Protein AF-A0A7S2AU61-F1 (afdb_monomer)

Mean predicted aligned error: 6.24 Å

InterPro domains:
  IPR010865 Protein of unknown function DUF1499 [PF07386] (3-115)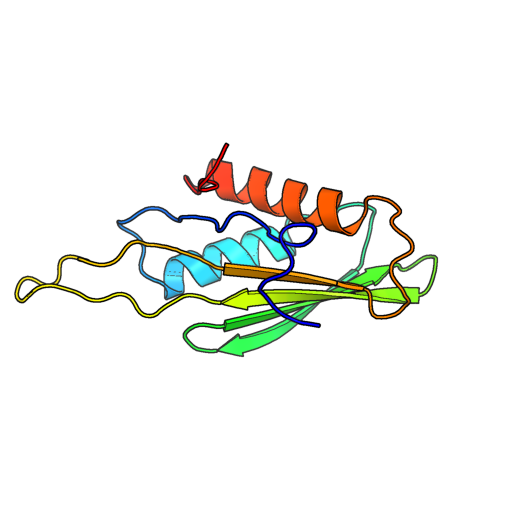
  IPR010865 Protein of unknown function DUF1499 [PIRSF026426] (4-121)

pLDDT: mean 84.87, std 15.21, range [34.25, 97.69]

Secondary structure (DSSP, 8-state):
--TT-TTT--PPEE--TTS-HHHHHHHHHHHHHH--GGG-EEEEEEEETTEEEEEEE-TTT--EEEEEEE-PPPPB-TTS-B-S--EEEEEEEESS-S---SHHHHHHHHHHHHHHHTT-EES--

Solvent-accessible surface area (backbone atoms only — not comparable to full-atom values): 7437 Å² total; per-residue (Å²): 135,72,96,74,46,78,91,73,62,65,67,36,37,32,49,48,79,91,52,54,70,63,57,51,49,51,53,51,52,50,28,59,75,71,54,60,64,94,66,38,48,74,44,79,78,43,78,58,93,44,38,39,33,32,41,37,34,34,81,89,76,69,49,47,31,45,36,38,37,38,40,69,87,71,44,56,52,98,88,65,50,72,73,47,75,50,46,35,42,66,49,76,47,61,76,76,61,91,77,80,78,55,55,69,59,50,42,57,49,49,42,47,58,54,38,38,78,71,58,31,45,71,55,80,132

Sequence (125 aa):
EEANDPKHYVPPWTFPKNLSTQEAMEQLKEAINTTNPDKFDHDIVTVNKNYLYAEYTSPTFGFVDDVEFFFPERTTDEEGNYTSPPVVEYRSASRVGDSDFDVNRKRIKALRLELQKKGWRSVGF

Structure (mmCIF, N/CA/C/O backbone):
data_AF-A0A7S2AU61-F1
#
_entry.id   AF-A0A7S2AU61-F1
#
loop_
_atom_site.group_PDB
_atom_site.id
_atom_site.type_symbol
_atom_site.label_atom_id
_atom_site.label_alt_id
_atom_site.label_comp_id
_atom_site.label_asym_id
_atom_site.label_entity_id
_atom_site.label_seq_id
_atom_site.pdbx_PDB_ins_code
_atom_site.Cartn_x
_atom_site.Cartn_y
_atom_site.Cartn_z
_atom_site.occupancy
_atom_site.B_iso_or_equiv
_atom_site.auth_seq_id
_atom_site.auth_comp_id
_atom_site.auth_asym_id
_atom_site.auth_atom_id
_atom_site.pdbx_PDB_model_num
ATOM 1 N N . GLU A 1 1 ? 3.957 18.902 -4.504 1.00 42.19 1 GLU A N 1
ATOM 2 C CA . GLU A 1 1 ? 2.647 18.792 -5.171 1.00 42.19 1 GLU A CA 1
ATOM 3 C C . GLU A 1 1 ? 1.595 18.551 -4.108 1.00 42.19 1 GLU A C 1
ATOM 5 O O . GLU A 1 1 ? 1.846 17.781 -3.186 1.00 42.19 1 GLU A O 1
ATOM 10 N N . GLU A 1 2 ? 0.512 19.323 -4.143 1.00 34.25 2 GLU A N 1
ATOM 11 C CA . GLU A 1 2 ? -0.492 19.367 -3.080 1.00 34.25 2 GLU A CA 1
ATOM 12 C C . GLU A 1 2 ? -1.401 18.134 -3.125 1.00 34.25 2 GLU A C 1
ATOM 14 O O . GLU A 1 2 ? -1.950 17.794 -4.169 1.00 34.25 2 GLU A O 1
ATOM 19 N N . ALA A 1 3 ? -1.619 17.505 -1.969 1.00 43.53 3 ALA A N 1
ATOM 20 C CA . ALA A 1 3 ? -2.468 16.322 -1.787 1.00 43.53 3 ALA A CA 1
ATOM 21 C C . ALA A 1 3 ? -3.977 16.556 -2.062 1.00 43.53 3 ALA A C 1
ATOM 23 O O . ALA A 1 3 ? -4.788 15.673 -1.801 1.00 43.53 3 ALA A O 1
ATOM 24 N N . ASN A 1 4 ? -4.356 17.734 -2.573 1.00 40.66 4 ASN A N 1
ATOM 25 C CA . ASN A 1 4 ? -5.739 18.183 -2.746 1.00 40.66 4 ASN A CA 1
ATOM 26 C C . ASN A 1 4 ? -6.118 18.521 -4.200 1.00 40.66 4 ASN A C 1
ATOM 28 O O . ASN A 1 4 ? -7.186 19.093 -4.412 1.00 40.66 4 ASN A O 1
ATOM 32 N N . ASP A 1 5 ? -5.302 18.185 -5.206 1.00 50.09 5 ASP A N 1
ATOM 33 C CA . ASP A 1 5 ? -5.740 18.301 -6.604 1.00 50.09 5 ASP A CA 1
ATOM 34 C C . ASP A 1 5 ? -6.766 17.192 -6.927 1.00 50.09 5 ASP A C 1
ATOM 36 O O . ASP A 1 5 ? -6.404 16.011 -6.925 1.00 50.09 5 ASP A O 1
ATOM 40 N N . PRO A 1 6 ? -8.034 17.523 -7.251 1.00 51.47 6 PRO A N 1
ATOM 41 C CA . PRO A 1 6 ? -9.052 16.535 -7.609 1.00 51.47 6 PRO A CA 1
ATOM 42 C C . PRO A 1 6 ? -8.666 15.664 -8.810 1.00 51.47 6 PRO A C 1
ATOM 44 O O . PRO A 1 6 ? -9.200 14.567 -8.955 1.00 51.47 6 PRO A O 1
ATOM 47 N N . LYS A 1 7 ? -7.749 16.128 -9.674 1.00 51.12 7 LYS A N 1
ATOM 48 C CA . LYS A 1 7 ? -7.226 15.341 -10.803 1.00 51.12 7 LYS A CA 1
ATOM 49 C C . LYS A 1 7 ? -6.263 14.236 -10.371 1.00 51.12 7 LYS A C 1
ATOM 51 O O . LYS A 1 7 ? -6.125 13.253 -11.092 1.00 51.12 7 LYS A O 1
ATOM 56 N N . HIS A 1 8 ? -5.639 14.389 -9.207 1.00 54.34 8 HIS A N 1
ATOM 57 C CA . HIS A 1 8 ? -4.662 13.456 -8.647 1.00 54.34 8 HIS A CA 1
ATOM 58 C C . HIS A 1 8 ? -5.193 12.716 -7.411 1.00 54.34 8 HIS A C 1
ATOM 60 O O . HIS A 1 8 ? -4.469 11.918 -6.817 1.00 54.34 8 HIS A O 1
ATOM 66 N N . TYR A 1 9 ? -6.455 12.948 -7.024 1.00 62.00 9 TYR A N 1
ATOM 67 C CA . TYR A 1 9 ? -7.092 12.216 -5.934 1.00 62.00 9 TYR A CA 1
ATOM 68 C C . TYR A 1 9 ? -7.193 10.734 -6.286 1.00 62.00 9 TYR A C 1
ATOM 70 O O . TYR A 1 9 ? -7.818 10.355 -7.281 1.00 62.00 9 TYR A O 1
ATOM 78 N N . VAL A 1 10 ? -6.609 9.890 -5.439 1.00 67.88 10 VAL A N 1
ATOM 79 C CA . VAL A 1 10 ? -6.715 8.442 -5.571 1.00 67.88 10 VAL A CA 1
ATOM 80 C C . VAL A 1 10 ? -7.530 7.901 -4.397 1.00 67.88 10 VAL A C 1
ATOM 82 O O . VAL A 1 10 ? -7.167 8.164 -3.249 1.00 67.88 10 VAL A O 1
ATOM 85 N N . PRO A 1 11 ? -8.642 7.180 -4.648 1.00 80.75 11 PRO A N 1
ATOM 86 C CA . PRO A 1 11 ? -9.487 6.678 -3.576 1.00 80.75 11 PRO A CA 1
ATOM 87 C C . PRO A 1 11 ? -8.678 5.774 -2.639 1.00 80.75 11 PRO A C 1
ATOM 89 O O . PRO A 1 11 ? -8.013 4.853 -3.131 1.00 80.75 11 PRO A O 1
ATOM 92 N N . PRO A 1 12 ? -8.758 5.978 -1.310 1.00 88.69 12 PRO A N 1
ATOM 93 C CA . PRO A 1 12 ? -8.045 5.135 -0.369 1.00 88.69 12 PRO A CA 1
ATOM 94 C C . PRO A 1 12 ? -8.459 3.667 -0.509 1.00 88.69 12 PRO A C 1
ATOM 96 O O . PRO A 1 12 ? -9.494 3.315 -1.097 1.00 88.69 12 PRO A O 1
ATOM 99 N N . TRP A 1 13 ? -7.660 2.779 0.069 1.00 94.06 13 TRP A N 1
ATOM 100 C CA . TRP A 1 13 ? -8.075 1.394 0.249 1.00 94.06 13 TRP A CA 1
ATOM 101 C C . TRP A 1 13 ? -8.493 1.154 1.690 1.00 94.06 13 TRP A C 1
ATOM 103 O O . TRP A 1 13 ? -8.052 1.822 2.618 1.00 94.06 13 TRP A O 1
ATOM 113 N N . THR A 1 14 ? -9.364 0.175 1.878 1.00 95.38 14 THR A N 1
ATOM 114 C CA . THR A 1 14 ? -9.700 -0.371 3.185 1.00 95.38 14 THR A CA 1
ATOM 115 C C . THR A 1 14 ? -9.254 -1.815 3.257 1.00 95.38 14 THR A C 1
ATOM 117 O O . THR A 1 14 ? -9.475 -2.569 2.306 1.00 95.38 14 THR A O 1
ATOM 120 N N . PHE A 1 15 ? -8.708 -2.216 4.395 1.00 95.62 15 PHE A N 1
ATOM 121 C CA . PHE A 1 15 ? -8.361 -3.603 4.686 1.00 95.62 15 PHE A CA 1
ATOM 122 C C . PHE A 1 15 ? -9.392 -4.238 5.640 1.00 95.62 15 PHE A C 1
ATOM 124 O O . PHE A 1 15 ? -10.205 -3.528 6.240 1.00 95.62 15 PHE A O 1
ATOM 131 N N . PRO A 1 16 ? -9.440 -5.577 5.762 1.00 94.69 16 PRO A N 1
ATOM 132 C CA . PRO A 1 16 ? -10.384 -6.240 6.659 1.00 94.69 16 PRO A CA 1
ATOM 133 C C . PRO A 1 16 ? -10.297 -5.729 8.107 1.00 94.69 16 PRO A C 1
ATOM 135 O O . PRO A 1 16 ? -9.218 -5.630 8.684 1.00 94.69 16 PRO A O 1
ATOM 138 N N . LYS A 1 17 ? -11.452 -5.420 8.718 1.00 91.31 17 LYS A N 1
ATOM 139 C CA . LYS A 1 17 ? -11.534 -4.800 10.059 1.00 91.31 17 LYS A CA 1
ATOM 140 C C . LYS A 1 17 ? -10.879 -5.624 11.169 1.00 91.31 17 LYS A C 1
ATOM 142 O O . LYS A 1 17 ? -10.440 -5.032 12.152 1.00 91.31 17 LYS A O 1
ATOM 147 N N . ASN A 1 18 ? -10.868 -6.946 11.007 1.00 90.19 18 ASN A N 1
ATOM 148 C CA . ASN A 1 18 ? -10.294 -7.916 11.935 1.00 90.19 18 ASN A CA 1
ATOM 149 C C . ASN A 1 18 ? -8.762 -7.977 11.885 1.00 90.19 18 ASN A C 1
ATOM 151 O O . ASN A 1 18 ? -8.184 -8.646 12.729 1.00 90.19 18 ASN A O 1
ATOM 155 N N . LEU A 1 19 ? -8.121 -7.318 10.914 1.00 92.19 19 LEU A N 1
ATOM 156 C CA . LEU A 1 19 ? -6.669 -7.204 10.864 1.00 92.19 19 LEU A CA 1
ATOM 157 C C . LEU A 1 19 ? -6.200 -5.976 11.641 1.00 92.19 19 LEU A C 1
ATOM 159 O O . LEU A 1 19 ? -6.801 -4.897 11.581 1.00 92.19 19 LEU A O 1
ATOM 163 N N . SER A 1 20 ? -5.074 -6.136 12.318 1.00 92.44 20 SER A N 1
ATOM 164 C CA . SER A 1 20 ? -4.253 -5.038 12.806 1.00 92.44 20 SER A CA 1
ATOM 165 C C . SER A 1 20 ? -3.559 -4.312 11.648 1.00 92.44 20 SER A C 1
ATOM 167 O O . SER A 1 20 ? -3.403 -4.838 10.542 1.00 92.44 20 SER A O 1
ATOM 169 N N . THR A 1 21 ? -3.086 -3.092 11.907 1.00 93.56 21 THR A N 1
ATOM 170 C CA . THR A 1 21 ? -2.279 -2.335 10.937 1.00 93.56 21 THR A CA 1
ATOM 171 C C . THR A 1 21 ? -1.015 -3.094 10.527 1.00 93.56 21 THR A C 1
ATOM 173 O O . THR A 1 21 ? -0.614 -3.030 9.369 1.00 93.56 21 THR A O 1
ATOM 176 N N . GLN A 1 22 ? -0.404 -3.847 11.446 1.00 94.06 22 GLN A N 1
ATOM 177 C CA . GLN A 1 22 ? 0.796 -4.627 11.154 1.00 94.06 22 GLN A CA 1
ATOM 178 C C . GLN A 1 22 ? 0.504 -5.799 10.209 1.00 94.06 22 GLN A C 1
ATOM 180 O O . GLN A 1 22 ? 1.228 -5.988 9.237 1.00 94.06 22 GLN A O 1
ATOM 185 N N . GLU A 1 23 ? -0.581 -6.542 10.430 1.00 95.69 23 GLU A N 1
ATOM 186 C CA . GLU A 1 23 ? -0.979 -7.630 9.525 1.00 95.69 23 GLU A CA 1
ATOM 187 C C . GLU A 1 23 ? -1.352 -7.091 8.137 1.00 95.69 23 GLU A C 1
ATOM 189 O O . GLU A 1 23 ? -0.986 -7.673 7.117 1.00 95.69 23 GLU A O 1
ATOM 194 N N . ALA A 1 24 ? -2.035 -5.944 8.075 1.00 96.31 24 ALA A N 1
ATOM 195 C CA . ALA A 1 24 ? -2.317 -5.277 6.807 1.00 96.31 24 ALA A CA 1
ATOM 196 C C . ALA A 1 24 ? -1.022 -4.837 6.092 1.00 96.31 24 ALA A C 1
ATOM 198 O O . ALA A 1 24 ? -0.882 -5.025 4.883 1.00 96.31 24 ALA A O 1
ATOM 199 N N . MET A 1 25 ? -0.043 -4.316 6.835 1.00 96.75 25 MET A N 1
ATOM 200 C CA . MET A 1 25 ? 1.279 -3.967 6.310 1.00 96.75 25 MET A CA 1
ATOM 201 C C . MET A 1 25 ? 1.997 -5.187 5.719 1.00 96.75 25 MET A C 1
ATOM 203 O O . MET A 1 25 ? 2.594 -5.100 4.648 1.00 96.75 25 MET A O 1
ATOM 207 N N . GLU A 1 26 ? 1.938 -6.337 6.388 1.00 97.25 26 GLU A N 1
ATOM 208 C CA . GLU A 1 26 ? 2.537 -7.581 5.897 1.00 97.25 26 GLU A CA 1
ATOM 209 C C . GLU A 1 26 ? 1.874 -8.064 4.604 1.00 97.25 26 GLU A C 1
ATOM 211 O O . GLU A 1 26 ? 2.575 -8.393 3.647 1.00 97.25 26 GLU A O 1
ATOM 216 N N . GLN A 1 27 ? 0.542 -8.010 4.522 1.00 97.56 27 GLN A N 1
ATOM 217 C CA . GLN A 1 27 ? -0.181 -8.333 3.288 1.00 97.56 27 GLN A CA 1
ATOM 218 C C . GLN A 1 27 ? 0.182 -7.395 2.132 1.00 97.56 27 GLN A C 1
ATOM 220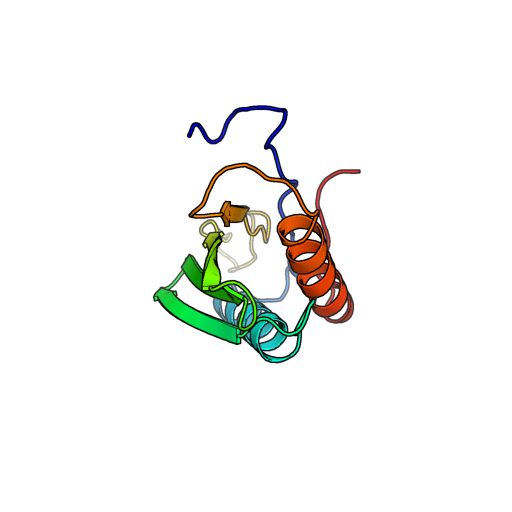 O O . GLN A 1 27 ? 0.295 -7.844 0.992 1.00 97.56 27 GLN A O 1
ATOM 225 N N . LEU A 1 28 ? 0.393 -6.105 2.414 1.00 97.12 28 LEU A N 1
ATOM 226 C CA . LEU A 1 28 ? 0.847 -5.136 1.418 1.00 97.12 28 LEU A CA 1
ATOM 227 C C . LEU A 1 28 ? 2.265 -5.449 0.923 1.00 97.12 28 LEU A C 1
ATOM 229 O O . LEU A 1 28 ? 2.493 -5.451 -0.284 1.00 97.12 28 LEU A O 1
ATOM 233 N N . LYS A 1 29 ? 3.204 -5.767 1.823 1.00 97.12 29 LYS A N 1
ATOM 234 C CA . LYS A 1 29 ? 4.560 -6.198 1.438 1.00 97.12 29 LYS A CA 1
ATOM 235 C C . LYS A 1 29 ? 4.531 -7.456 0.578 1.00 97.12 29 LYS A C 1
ATOM 237 O O . LYS A 1 29 ? 5.266 -7.553 -0.398 1.00 97.12 29 LYS A O 1
ATOM 242 N N . GLU A 1 30 ? 3.695 -8.424 0.939 1.00 96.62 30 GLU A N 1
ATOM 243 C CA . GLU A 1 30 ? 3.517 -9.648 0.161 1.00 96.62 30 GLU A CA 1
ATOM 244 C C . GLU A 1 30 ? 2.970 -9.337 -1.237 1.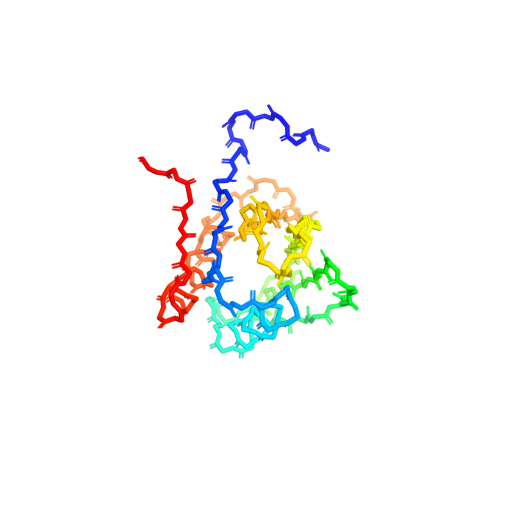00 96.62 30 GLU A C 1
ATOM 246 O O . GLU A 1 30 ? 3.493 -9.853 -2.223 1.00 96.62 30 GLU A O 1
ATOM 251 N N . ALA A 1 31 ? 1.977 -8.448 -1.346 1.00 96.12 31 ALA A N 1
ATOM 252 C CA . ALA A 1 31 ? 1.460 -8.003 -2.637 1.00 96.12 31 ALA A CA 1
ATOM 253 C C . ALA A 1 31 ? 2.560 -7.342 -3.483 1.00 96.12 31 ALA A C 1
ATOM 255 O O . ALA A 1 31 ? 2.747 -7.734 -4.629 1.00 96.12 31 ALA A O 1
ATOM 256 N N . ILE A 1 32 ? 3.348 -6.426 -2.908 1.00 95.19 32 ILE A N 1
ATOM 257 C CA . ILE A 1 32 ? 4.494 -5.798 -3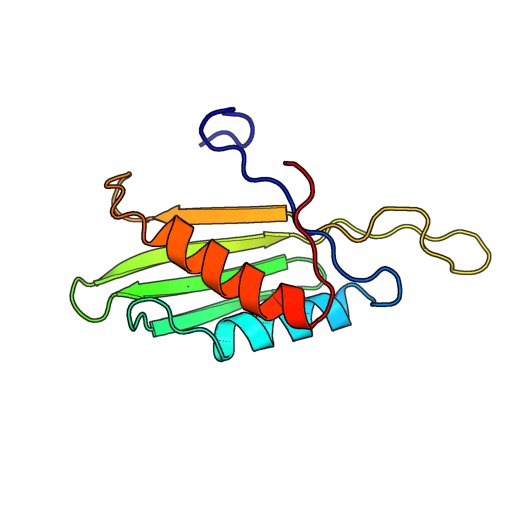.591 1.00 95.19 32 ILE A CA 1
ATOM 258 C C . ILE A 1 32 ? 5.476 -6.860 -4.102 1.00 95.19 32 ILE A C 1
ATOM 260 O O . ILE A 1 32 ? 5.865 -6.823 -5.262 1.00 95.19 32 ILE A O 1
ATOM 264 N N . ASN A 1 33 ? 5.811 -7.854 -3.276 1.00 93.81 33 ASN A N 1
ATOM 265 C CA . ASN A 1 33 ? 6.766 -8.902 -3.640 1.00 93.81 33 ASN A CA 1
ATOM 266 C C . ASN A 1 33 ? 6.250 -9.921 -4.663 1.00 93.81 33 ASN A C 1
ATOM 268 O O . ASN A 1 33 ? 7.049 -10.599 -5.308 1.00 93.81 33 ASN A O 1
ATOM 272 N N . THR A 1 34 ? 4.934 -10.070 -4.795 1.00 92.00 34 THR A N 1
ATOM 273 C CA . THR A 1 34 ? 4.312 -11.057 -5.691 1.00 92.00 34 THR A CA 1
ATOM 274 C C . THR A 1 34 ? 3.847 -10.445 -7.004 1.00 92.00 34 THR A C 1
ATOM 276 O O . THR A 1 34 ? 3.789 -11.138 -8.023 1.00 92.00 34 THR A O 1
ATOM 279 N N . THR A 1 35 ? 3.531 -9.150 -7.017 1.00 90.38 35 THR A N 1
ATOM 280 C CA . THR A 1 35 ? 3.152 -8.444 -8.237 1.00 90.38 35 THR A CA 1
ATOM 281 C C . THR A 1 35 ? 4.382 -7.900 -8.943 1.00 90.38 35 THR A C 1
ATOM 283 O O . THR A 1 35 ? 5.140 -7.134 -8.366 1.00 90.38 35 THR A O 1
ATOM 286 N N . ASN A 1 36 ? 4.533 -8.221 -10.225 1.00 86.19 36 ASN A N 1
ATOM 287 C CA . ASN A 1 36 ? 5.533 -7.587 -11.076 1.00 86.19 36 ASN A CA 1
ATOM 288 C C . ASN A 1 36 ? 4.881 -7.055 -12.369 1.00 86.19 36 ASN A C 1
ATOM 290 O O . ASN A 1 36 ? 4.960 -7.694 -13.425 1.00 86.19 36 ASN A O 1
ATOM 294 N N . PRO A 1 37 ? 4.151 -5.927 -12.288 1.00 79.75 37 PRO A N 1
ATOM 295 C CA . PRO A 1 37 ? 3.598 -5.279 -13.468 1.00 79.75 37 PRO A CA 1
ATOM 296 C C . PRO A 1 37 ? 4.738 -4.743 -14.346 1.00 79.75 37 PRO A C 1
ATOM 298 O O . PRO A 1 37 ? 5.663 -4.100 -13.859 1.00 79.75 37 PRO A O 1
ATOM 301 N N . ASP A 1 38 ? 4.667 -5.019 -15.649 1.00 78.31 38 ASP A N 1
ATOM 302 C CA . ASP A 1 38 ? 5.603 -4.514 -16.665 1.00 78.31 38 ASP A CA 1
ATOM 303 C C . ASP A 1 38 ? 7.091 -4.896 -16.456 1.00 78.31 38 ASP A C 1
ATOM 305 O O . ASP A 1 38 ? 7.968 -4.316 -17.095 1.00 78.31 38 ASP A O 1
ATOM 309 N N . LYS A 1 39 ? 7.379 -5.925 -15.638 1.00 84.06 39 LYS A N 1
ATOM 310 C CA . LYS A 1 39 ? 8.739 -6.414 -15.320 1.00 84.06 39 LYS A CA 1
ATOM 311 C C . LYS A 1 39 ? 9.620 -5.369 -14.625 1.00 84.06 39 LYS A C 1
ATOM 313 O O . LYS A 1 39 ? 10.825 -5.353 -14.849 1.00 84.06 39 LYS A O 1
ATOM 318 N N . PHE A 1 40 ? 9.026 -4.486 -13.830 1.00 87.62 40 PHE A N 1
ATOM 319 C CA . PHE A 1 40 ? 9.780 -3.538 -13.020 1.00 87.62 40 PHE A CA 1
ATOM 320 C C . PHE A 1 40 ? 10.463 -4.274 -11.867 1.00 87.62 40 PHE A C 1
ATOM 322 O O . PHE A 1 40 ? 9.897 -5.199 -11.282 1.00 87.62 40 PHE A O 1
ATOM 329 N N . ASP A 1 41 ? 11.671 -3.842 -11.533 1.00 90.06 41 ASP A N 1
ATOM 330 C CA . ASP A 1 41 ? 12.290 -4.218 -10.270 1.00 90.06 41 ASP A CA 1
ATOM 331 C C . ASP A 1 41 ? 11.646 -3.383 -9.162 1.00 90.06 41 ASP A C 1
ATOM 333 O O . ASP A 1 41 ? 11.346 -2.204 -9.364 1.00 90.06 41 ASP A O 1
ATOM 337 N N . HIS A 1 42 ? 11.407 -3.980 -7.999 1.00 92.75 42 HIS A N 1
ATOM 338 C CA . HIS A 1 42 ? 10.829 -3.295 -6.847 1.00 92.75 42 HIS A CA 1
ATOM 339 C C . HIS A 1 42 ? 11.754 -3.410 -5.640 1.00 92.75 42 HIS A C 1
ATOM 341 O O . HIS A 1 42 ? 12.367 -4.453 -5.415 1.00 92.75 42 HIS A O 1
ATOM 347 N N . ASP A 1 43 ? 11.818 -2.349 -4.842 1.00 94.12 43 ASP A N 1
ATOM 348 C CA . ASP A 1 43 ? 12.541 -2.338 -3.574 1.00 94.12 43 ASP A CA 1
ATOM 349 C C . ASP A 1 43 ? 11.697 -1.681 -2.483 1.00 94.12 43 ASP A C 1
ATOM 351 O O . ASP A 1 43 ? 11.086 -0.635 -2.697 1.00 94.12 43 ASP A O 1
ATOM 355 N N . ILE A 1 44 ? 11.645 -2.299 -1.304 1.00 95.94 44 ILE A N 1
ATOM 356 C CA . ILE A 1 44 ? 10.947 -1.738 -0.145 1.00 95.94 44 ILE A CA 1
ATOM 357 C C . ILE A 1 44 ? 11.979 -0.971 0.673 1.00 95.94 44 ILE A C 1
ATOM 359 O O . ILE A 1 44 ? 12.670 -1.531 1.523 1.00 95.94 44 ILE A O 1
ATOM 363 N N . VAL A 1 45 ? 12.055 0.329 0.416 1.00 96.81 45 VAL A N 1
ATOM 364 C CA . VAL A 1 45 ? 13.109 1.203 0.935 1.00 96.81 45 VAL A CA 1
ATOM 365 C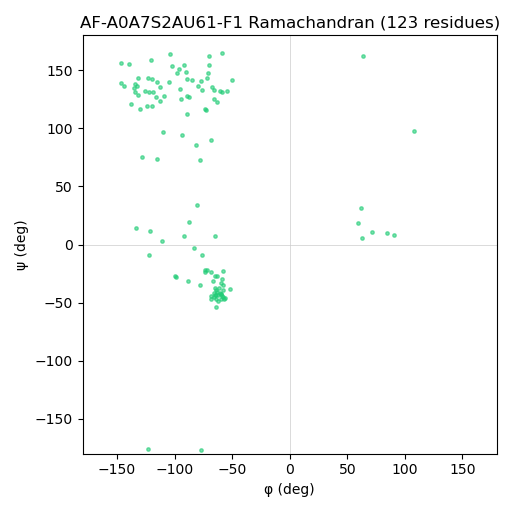 C . VAL A 1 45 ? 12.880 1.582 2.397 1.00 96.81 45 VAL A C 1
ATOM 367 O O . VAL A 1 45 ? 13.828 1.750 3.163 1.00 96.81 45 VAL A O 1
ATOM 370 N N . THR A 1 46 ? 11.628 1.751 2.832 1.00 97.06 46 THR A N 1
ATOM 371 C CA . THR A 1 46 ? 11.326 2.119 4.225 1.00 97.06 46 THR A CA 1
ATOM 372 C C . THR A 1 46 ? 10.063 1.441 4.720 1.00 97.06 46 THR A C 1
ATOM 374 O O . THR A 1 46 ? 9.043 1.415 4.033 1.00 97.06 46 THR A O 1
ATOM 377 N N . VAL A 1 47 ? 10.117 0.928 5.951 1.00 96.44 47 VAL A N 1
ATOM 378 C CA . VAL A 1 47 ? 8.949 0.413 6.667 1.00 96.44 47 VAL A CA 1
ATOM 379 C C . VAL A 1 47 ? 8.997 0.862 8.117 1.00 96.44 47 VAL A C 1
ATOM 381 O O . VAL A 1 47 ? 9.896 0.478 8.863 1.00 96.44 47 VAL A O 1
ATOM 384 N N . ASN A 1 48 ? 7.962 1.587 8.529 1.00 95.06 48 ASN A N 1
ATOM 385 C CA . ASN A 1 48 ? 7.748 2.020 9.905 1.00 95.06 48 ASN A CA 1
ATOM 386 C C . ASN A 1 48 ? 6.378 1.511 10.404 1.00 95.06 48 ASN A C 1
ATOM 388 O O . ASN A 1 48 ? 5.668 0.803 9.691 1.00 95.06 48 ASN A O 1
ATOM 392 N N . LYS A 1 49 ? 5.975 1.882 11.632 1.00 93.75 49 LYS A N 1
ATOM 393 C CA . LYS A 1 49 ? 4.711 1.432 12.264 1.00 93.75 49 LYS A CA 1
ATOM 394 C C . LYS A 1 49 ? 3.473 1.660 11.380 1.00 93.75 49 LYS A C 1
ATOM 396 O O . LYS A 1 49 ? 2.559 0.844 11.384 1.00 93.75 49 LYS A O 1
ATOM 401 N N . ASN A 1 50 ? 3.429 2.779 10.667 1.00 95.38 50 ASN A N 1
ATOM 402 C CA . ASN A 1 50 ? 2.261 3.255 9.929 1.00 95.38 50 ASN A CA 1
ATOM 403 C C . ASN A 1 50 ? 2.592 3.718 8.504 1.00 95.38 50 ASN A C 1
ATOM 405 O O . ASN A 1 50 ? 1.787 4.407 7.884 1.00 95.38 50 ASN A O 1
ATOM 409 N N . TYR A 1 51 ? 3.776 3.386 7.995 1.00 96.56 51 TYR A N 1
ATOM 410 C CA . TYR A 1 51 ? 4.234 3.881 6.704 1.00 96.56 51 TYR A CA 1
ATOM 411 C C . TYR A 1 51 ? 5.093 2.846 5.987 1.00 96.56 51 TYR A C 1
ATOM 413 O O . TYR A 1 51 ? 5.933 2.197 6.615 1.00 96.56 51 TYR A O 1
ATOM 421 N N . LEU A 1 52 ? 4.889 2.717 4.680 1.00 97.69 52 LEU A N 1
ATOM 422 C CA . LEU A 1 52 ? 5.717 1.915 3.788 1.00 97.69 52 LEU A CA 1
ATOM 423 C C . LEU A 1 52 ? 6.011 2.717 2.534 1.00 97.69 52 LEU A C 1
ATOM 425 O O . LEU A 1 52 ? 5.102 3.248 1.904 1.00 97.69 52 LEU A O 1
ATOM 429 N N . TYR A 1 53 ? 7.281 2.756 2.167 1.00 96.50 53 TYR A N 1
ATOM 430 C CA . TYR A 1 53 ? 7.748 3.351 0.930 1.00 96.50 53 TYR A CA 1
ATOM 431 C C . TYR A 1 53 ? 8.509 2.317 0.108 1.00 96.50 53 TYR A C 1
ATOM 433 O O . TYR A 1 53 ? 9.366 1.598 0.632 1.00 96.50 53 TYR A O 1
ATOM 441 N N . ALA A 1 54 ? 8.148 2.235 -1.168 1.00 95.31 54 ALA A N 1
ATOM 442 C CA . ALA A 1 54 ? 8.741 1.349 -2.145 1.00 95.31 54 ALA A CA 1
ATOM 443 C C . ALA A 1 54 ? 9.093 2.106 -3.429 1.00 95.31 54 ALA A C 1
ATOM 445 O O . ALA A 1 54 ? 8.345 2.974 -3.879 1.00 95.31 54 ALA A O 1
ATOM 446 N N . GLU A 1 55 ? 10.208 1.721 -4.036 1.00 93.25 55 GLU A N 1
ATOM 447 C CA . GLU A 1 55 ? 10.656 2.206 -5.337 1.00 93.25 55 GLU A CA 1
ATOM 448 C C . GLU A 1 55 ? 10.409 1.134 -6.394 1.00 93.25 55 GLU A C 1
ATOM 450 O O . GLU A 1 55 ? 10.634 -0.053 -6.156 1.00 93.25 55 GLU A O 1
ATOM 455 N N . TYR A 1 56 ? 9.961 1.552 -7.574 1.00 90.81 56 TYR A N 1
ATOM 456 C CA . TYR A 1 56 ? 9.819 0.686 -8.738 1.00 90.81 56 TYR A CA 1
ATOM 457 C C . TYR A 1 56 ? 10.689 1.212 -9.867 1.00 90.81 56 TYR A C 1
ATOM 459 O O . TYR A 1 56 ? 10.474 2.320 -10.352 1.00 90.81 56 TYR A O 1
ATOM 467 N N . THR A 1 57 ? 11.638 0.398 -10.312 1.00 89.56 57 THR A N 1
ATOM 468 C CA . THR A 1 57 ? 12.602 0.762 -11.347 1.00 89.56 57 THR A CA 1
ATOM 469 C C . THR A 1 57 ? 12.316 0.008 -12.637 1.00 89.56 57 THR A C 1
ATOM 471 O O . THR A 1 57 ? 12.214 -1.217 -12.656 1.00 89.56 57 THR A O 1
ATOM 474 N N . SER A 1 58 ? 12.205 0.737 -13.746 1.00 85.31 58 SER A N 1
ATOM 475 C CA . SER A 1 58 ? 12.126 0.147 -15.079 1.00 85.31 58 SER A CA 1
ATOM 476 C C . SER A 1 58 ? 13.506 -0.378 -15.487 1.00 85.31 58 SER A C 1
ATOM 478 O O . SER A 1 58 ? 14.408 0.439 -15.700 1.00 85.31 58 SER A O 1
ATOM 480 N N . PRO A 1 59 ? 13.697 -1.692 -15.699 1.00 81.62 59 PRO A N 1
ATOM 481 C CA . PRO A 1 59 ? 15.000 -2.218 -16.106 1.00 81.62 59 PRO A CA 1
ATOM 482 C C . PRO A 1 59 ? 15.389 -1.790 -17.528 1.00 81.62 59 PRO A C 1
ATOM 484 O O . PRO A 1 59 ? 16.567 -1.772 -17.873 1.00 81.62 59 PRO A O 1
ATOM 487 N N . THR A 1 60 ? 14.412 -1.447 -18.376 1.00 78.38 60 THR A N 1
ATOM 488 C CA . THR A 1 60 ? 14.652 -1.090 -19.781 1.00 78.38 60 THR A CA 1
ATOM 489 C C . THR A 1 60 ? 14.944 0.390 -19.993 1.00 78.38 60 THR A C 1
ATOM 491 O O . THR A 1 60 ? 15.675 0.726 -20.920 1.00 78.38 60 THR A O 1
ATOM 494 N N . PHE A 1 61 ? 14.372 1.274 -19.170 1.00 77.50 61 PHE A N 1
ATOM 495 C CA . PHE A 1 61 ? 14.477 2.727 -19.357 1.00 77.50 61 PHE A CA 1
ATOM 496 C C . PHE A 1 61 ? 15.090 3.473 -18.164 1.00 77.50 61 PHE A C 1
ATOM 498 O O . PHE A 1 61 ? 15.374 4.660 -18.282 1.00 77.50 61 PHE A O 1
ATOM 505 N N . GLY A 1 62 ? 15.303 2.804 -17.025 1.00 77.19 62 GLY A N 1
ATOM 506 C CA . GLY A 1 62 ? 15.883 3.410 -15.822 1.00 77.19 62 GLY A CA 1
ATOM 507 C C . GLY A 1 62 ? 14.960 4.391 -15.093 1.00 77.19 62 GLY A C 1
ATOM 508 O O . GLY A 1 62 ? 15.418 5.112 -14.212 1.00 77.19 62 GLY A O 1
ATOM 509 N N . PHE A 1 63 ? 13.674 4.449 -15.453 1.00 80.81 63 PHE A N 1
ATOM 510 C CA . PHE A 1 63 ? 12.690 5.258 -14.736 1.00 80.81 63 PHE A CA 1
ATOM 511 C C . PHE A 1 63 ? 12.461 4.696 -13.340 1.00 80.81 63 PHE A C 1
ATOM 513 O O . PHE A 1 63 ? 12.295 3.487 -13.197 1.00 80.81 63 PHE A O 1
ATOM 520 N N . VAL A 1 64 ? 12.424 5.579 -12.346 1.00 85.25 64 VAL A N 1
ATOM 521 C CA . VAL A 1 64 ? 12.131 5.227 -10.958 1.00 85.25 64 VAL A CA 1
ATOM 522 C C . VAL A 1 64 ? 10.839 5.911 -10.549 1.00 85.25 64 VAL A C 1
ATOM 524 O O . VAL A 1 64 ? 10.702 7.131 -10.687 1.00 85.25 64 VAL A O 1
ATOM 527 N N . ASP A 1 65 ? 9.914 5.111 -10.041 1.00 85.62 65 ASP A N 1
ATOM 528 C CA . ASP A 1 65 ? 8.655 5.573 -9.483 1.00 85.62 65 ASP A CA 1
ATOM 529 C C . ASP A 1 65 ? 8.619 5.314 -7.978 1.00 85.62 65 ASP A C 1
ATOM 531 O O . ASP A 1 65 ? 8.938 4.219 -7.511 1.00 85.62 65 ASP A O 1
ATOM 535 N N . ASP A 1 66 ? 8.159 6.316 -7.244 1.00 89.00 66 ASP A N 1
ATOM 536 C CA . ASP A 1 66 ? 7.994 6.300 -5.801 1.00 89.00 66 ASP A CA 1
ATOM 537 C C . ASP A 1 66 ? 6.552 5.904 -5.462 1.00 89.00 66 ASP A C 1
ATOM 539 O O . ASP A 1 66 ? 5.595 6.531 -5.932 1.00 89.00 66 ASP A O 1
ATOM 543 N N . VAL A 1 67 ? 6.376 4.864 -4.645 1.00 91.19 67 VAL A N 1
ATOM 544 C CA . VAL A 1 67 ? 5.065 4.421 -4.157 1.00 91.19 67 VAL A CA 1
ATOM 545 C C . VAL A 1 67 ? 5.064 4.390 -2.637 1.00 91.19 67 VAL A C 1
ATOM 547 O O . VAL A 1 67 ? 5.819 3.657 -2.002 1.00 91.19 67 VAL A O 1
ATOM 550 N N . GLU A 1 68 ? 4.180 5.181 -2.049 1.00 94.25 68 GLU A N 1
ATOM 551 C CA . GLU A 1 68 ? 4.088 5.394 -0.610 1.00 94.25 68 GLU A CA 1
ATOM 552 C C . GLU A 1 68 ? 2.717 4.964 -0.104 1.00 94.25 68 GLU A C 1
ATOM 554 O O . GLU A 1 68 ? 1.700 5.207 -0.755 1.00 94.25 68 GLU A O 1
ATOM 559 N N . PHE A 1 69 ? 2.690 4.368 1.083 1.00 95.50 69 PHE A N 1
ATOM 560 C CA . PHE A 1 69 ? 1.484 3.916 1.762 1.00 95.50 69 PHE A CA 1
ATOM 561 C C . PHE A 1 69 ? 1.494 4.395 3.205 1.00 95.50 69 PHE A C 1
ATOM 563 O O . PHE A 1 69 ? 2.451 4.152 3.941 1.00 95.50 69 PHE A O 1
ATOM 570 N N . PHE A 1 70 ? 0.407 5.033 3.620 1.00 95.88 70 PHE A N 1
ATOM 571 C CA . PHE A 1 70 ? 0.212 5.534 4.971 1.00 95.88 70 PHE A CA 1
ATOM 572 C C . PHE A 1 70 ? -1.000 4.864 5.614 1.00 95.88 70 PHE A C 1
ATOM 574 O O . PHE A 1 70 ? -2.079 4.806 5.029 1.00 95.88 70 PHE A O 1
ATOM 581 N N . PHE A 1 71 ? -0.822 4.363 6.831 1.00 95.88 71 PHE A N 1
ATOM 582 C CA . PHE A 1 71 ? -1.854 3.698 7.616 1.00 95.88 71 PHE A CA 1
ATOM 583 C C . PHE A 1 71 ? -2.243 4.602 8.792 1.00 95.88 71 PHE A C 1
ATOM 585 O O . PHE A 1 71 ? -1.553 4.583 9.815 1.00 95.88 71 PHE A O 1
ATOM 592 N N . PRO A 1 72 ? -3.328 5.392 8.686 1.00 93.62 72 PRO A N 1
ATOM 593 C CA . PRO A 1 72 ? -3.812 6.200 9.796 1.00 93.62 72 PRO A CA 1
ATOM 594 C C . PRO A 1 72 ? -3.963 5.376 11.079 1.00 93.62 72 PRO A C 1
ATOM 596 O O . PRO A 1 72 ? -4.363 4.207 11.049 1.00 93.62 72 PRO A O 1
ATOM 599 N N . GLU A 1 73 ? -3.623 5.981 12.219 1.00 92.44 73 GLU A N 1
ATOM 600 C CA . GLU A 1 73 ? -3.720 5.292 13.503 1.00 92.44 73 GLU A CA 1
ATOM 601 C C . GLU A 1 73 ? -5.168 4.880 13.781 1.00 92.44 73 GLU A C 1
ATOM 603 O O . GLU A 1 73 ? -6.110 5.665 13.628 1.00 92.44 73 GLU A O 1
ATOM 608 N N . ARG A 1 74 ? -5.344 3.613 14.173 1.00 91.19 74 ARG A N 1
ATOM 609 C CA . ARG A 1 74 ? -6.663 3.082 14.488 1.00 91.19 74 ARG A CA 1
ATOM 610 C C . ARG A 1 74 ? -6.987 3.292 15.958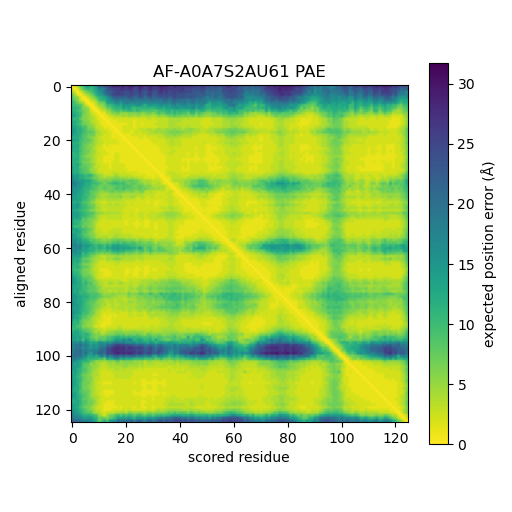 1.00 91.19 74 ARG A C 1
ATOM 612 O O . ARG A 1 74 ? -6.208 2.894 16.818 1.00 91.19 74 ARG A O 1
ATOM 619 N N . THR A 1 75 ? -8.143 3.883 16.233 1.00 91.12 75 THR A N 1
ATOM 620 C CA . THR A 1 75 ? -8.656 4.076 17.591 1.00 91.12 75 THR A CA 1
ATOM 621 C C . THR A 1 75 ? -9.506 2.883 17.997 1.00 91.12 75 THR A C 1
ATOM 623 O O . THR A 1 75 ? -10.162 2.273 17.146 1.00 91.12 75 THR A O 1
ATOM 626 N N . THR A 1 76 ? -9.511 2.561 19.287 1.00 91.06 76 THR A N 1
ATOM 627 C CA . THR A 1 76 ? -10.353 1.514 19.876 1.00 91.06 76 THR A CA 1
ATOM 628 C C . THR A 1 76 ? -11.275 2.086 20.948 1.00 91.06 76 THR A C 1
ATOM 630 O O . THR A 1 76 ? -11.007 3.167 21.473 1.00 91.06 76 THR A O 1
ATOM 633 N N . ASP A 1 77 ? -12.367 1.388 21.248 1.00 92.56 77 ASP A N 1
ATOM 634 C CA . ASP A 1 77 ? -13.151 1.602 22.470 1.00 92.56 77 ASP A CA 1
ATOM 635 C C . ASP A 1 77 ? -12.459 0.968 23.698 1.00 92.56 77 ASP A C 1
ATOM 637 O O . ASP A 1 77 ? -11.332 0.464 23.601 1.00 92.56 77 ASP A O 1
ATOM 641 N N . GLU A 1 78 ? -13.109 1.041 24.865 1.00 93.19 78 GLU A N 1
ATOM 642 C CA . GLU A 1 78 ? -12.594 0.501 26.134 1.00 93.19 78 GLU A CA 1
ATOM 643 C C . GLU A 1 78 ? -12.476 -1.031 26.104 1.00 93.19 78 GLU A C 1
ATOM 645 O O . GLU A 1 78 ? -11.608 -1.610 26.758 1.00 93.19 78 GLU A O 1
ATOM 650 N N . GLU A 1 79 ? -13.305 -1.688 25.295 1.00 91.25 79 GLU A N 1
ATOM 651 C CA . GLU A 1 79 ? -13.319 -3.130 25.069 1.00 91.25 79 GLU A CA 1
ATOM 652 C C . GLU A 1 79 ? -12.280 -3.592 24.028 1.00 91.25 79 GLU A C 1
ATOM 654 O O . GLU A 1 79 ? -12.122 -4.793 23.797 1.00 91.25 79 GLU A O 1
ATOM 659 N N . GLY A 1 80 ? -11.542 -2.659 23.414 1.00 87.62 80 GLY A N 1
ATOM 660 C CA . GLY A 1 80 ? -10.495 -2.942 22.431 1.00 87.62 80 GLY A CA 1
ATOM 661 C C . GLY A 1 80 ? -10.999 -3.134 20.997 1.00 87.62 80 GLY A C 1
ATOM 662 O O . GLY A 1 80 ? -10.222 -3.532 20.126 1.00 87.62 80 GLY A O 1
ATOM 663 N N . ASN A 1 81 ? -12.267 -2.839 20.705 1.00 87.12 81 ASN A N 1
ATOM 664 C CA . ASN A 1 81 ? -12.802 -2.885 19.349 1.00 87.12 81 ASN A CA 1
ATOM 665 C C . ASN A 1 81 ? -12.420 -1.623 18.585 1.00 87.12 81 ASN A C 1
ATOM 667 O O . ASN A 1 81 ? -12.556 -0.506 19.075 1.00 87.12 81 ASN A O 1
ATOM 671 N N . TYR A 1 82 ? -12.005 -1.780 17.332 1.00 87.88 82 TYR A N 1
ATOM 672 C CA . TYR A 1 82 ? -11.677 -0.637 16.491 1.00 87.88 82 TYR A CA 1
ATOM 673 C C . TYR A 1 82 ? -12.899 0.237 16.172 1.00 87.88 82 TYR A C 1
ATOM 675 O O . TYR A 1 82 ? -13.867 -0.232 15.567 1.00 87.88 82 TYR A O 1
ATOM 683 N N . THR A 1 83 ? -12.800 1.529 16.482 1.00 89.25 83 THR A N 1
ATOM 684 C CA . THR A 1 83 ? -13.827 2.550 16.226 1.00 89.25 83 THR A CA 1
ATOM 685 C C . THR A 1 83 ? -13.551 3.361 14.964 1.00 89.25 83 THR A C 1
ATOM 687 O O . THR A 1 83 ? -14.490 3.801 14.299 1.00 89.25 83 THR A O 1
ATOM 690 N N . SER A 1 84 ? -12.282 3.514 14.577 1.00 90.00 84 SER A N 1
ATOM 691 C CA . SER A 1 84 ? -11.910 4.158 13.317 1.00 90.00 84 SER A CA 1
ATOM 692 C C . SER A 1 84 ? -11.775 3.147 12.165 1.00 90.00 84 SER A C 1
ATOM 694 O O . SER A 1 84 ? -11.543 1.942 12.378 1.00 90.00 84 SER A O 1
ATOM 696 N N . PRO A 1 85 ? -11.968 3.600 10.913 1.00 90.69 85 PRO A N 1
ATOM 697 C CA . PRO A 1 85 ? -11.985 2.704 9.770 1.00 90.69 85 PRO A CA 1
ATOM 698 C C . PRO A 1 85 ? -10.580 2.146 9.461 1.00 90.69 85 PRO A C 1
ATOM 700 O O . PRO A 1 85 ? -9.579 2.834 9.655 1.00 90.69 85 PRO A O 1
ATOM 703 N N . PRO A 1 86 ? -10.485 0.902 8.960 1.00 94.12 86 PRO A N 1
ATOM 704 C CA . PRO A 1 86 ? -9.225 0.280 8.550 1.00 94.12 86 PRO A CA 1
ATOM 705 C C . PRO A 1 86 ? -8.783 0.811 7.181 1.00 94.12 86 PRO A C 1
ATOM 707 O O . PRO A 1 86 ? -8.931 0.126 6.171 1.00 94.12 86 PRO A O 1
ATOM 710 N N . VAL A 1 87 ? -8.322 2.057 7.129 1.00 94.25 87 VAL A N 1
ATOM 711 C CA . VAL A 1 87 ? -7.950 2.744 5.884 1.00 94.25 87 VAL A CA 1
ATOM 712 C C . VAL A 1 87 ? -6.443 2.668 5.657 1.00 94.25 87 VAL A C 1
ATOM 714 O O . VAL A 1 87 ? -5.662 2.672 6.606 1.00 94.25 87 VAL A O 1
ATOM 717 N N . VAL A 1 88 ? -6.043 2.623 4.392 1.00 94.69 88 VAL A N 1
ATOM 718 C CA . VAL A 1 88 ? -4.700 2.962 3.932 1.00 94.69 88 VAL A CA 1
ATOM 719 C C . VAL A 1 88 ? -4.817 4.019 2.836 1.00 94.69 88 VAL A C 1
ATOM 721 O O . VAL A 1 88 ? -5.622 3.909 1.905 1.00 94.69 88 VAL A O 1
ATOM 724 N N . GLU A 1 89 ? -4.018 5.060 2.972 1.00 93.12 89 GLU A N 1
ATOM 725 C CA . GLU A 1 89 ? -3.819 6.087 1.961 1.00 93.12 89 GLU A CA 1
ATOM 726 C C . GLU A 1 89 ? -2.568 5.744 1.163 1.00 93.12 89 GLU A C 1
ATOM 728 O O . GLU A 1 89 ? -1.652 5.098 1.676 1.00 93.12 89 GLU A O 1
ATOM 733 N N . TYR A 1 90 ? -2.517 6.154 -0.099 1.00 91.88 90 TYR A N 1
ATOM 734 C CA . TYR A 1 90 ? -1.345 5.902 -0.920 1.00 91.88 90 TYR A CA 1
ATOM 735 C C . TYR A 1 90 ? -1.085 7.018 -1.916 1.00 91.88 90 TYR A C 1
ATOM 737 O O . TYR A 1 90 ? -1.989 7.745 -2.328 1.00 91.88 90 TYR A O 1
ATOM 745 N N . ARG A 1 91 ? 0.175 7.103 -2.330 1.00 86.88 91 ARG A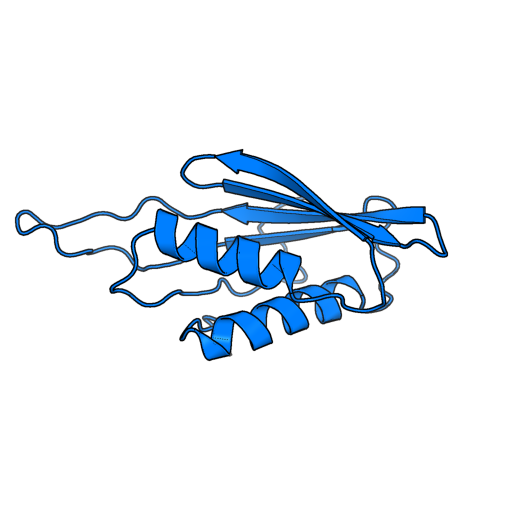 N 1
ATOM 746 C CA . ARG A 1 91 ? 0.668 8.020 -3.352 1.00 86.88 91 ARG A CA 1
ATOM 747 C C . ARG A 1 91 ? 1.572 7.249 -4.304 1.00 86.88 91 ARG A C 1
ATOM 749 O O . ARG A 1 91 ? 2.366 6.428 -3.863 1.00 86.88 91 ARG A O 1
ATOM 756 N N . SER A 1 92 ? 1.446 7.503 -5.603 1.00 84.12 92 SER A N 1
ATOM 757 C CA . SER A 1 92 ? 2.349 6.968 -6.629 1.00 84.12 92 SER A CA 1
ATOM 758 C C . SER A 1 92 ? 2.799 8.127 -7.505 1.00 84.12 92 SER A C 1
ATOM 760 O O . SER A 1 92 ? 1.959 8.740 -8.159 1.00 84.12 92 SER A O 1
ATOM 762 N N . ALA A 1 93 ? 4.094 8.426 -7.516 1.00 77.62 93 ALA A N 1
ATOM 763 C CA . ALA A 1 93 ? 4.667 9.550 -8.251 1.00 77.62 93 ALA A CA 1
ATOM 764 C C . ALA A 1 93 ? 5.896 9.092 -9.044 1.00 77.62 93 ALA A C 1
ATOM 766 O O . ALA A 1 93 ? 6.722 8.349 -8.524 1.00 77.62 93 ALA A O 1
ATOM 767 N N . SER A 1 94 ? 6.024 9.527 -10.299 1.00 76.88 94 SER A N 1
ATOM 768 C CA . SER A 1 94 ? 7.247 9.281 -11.072 1.00 76.88 94 SER A CA 1
ATOM 769 C C . SER A 1 94 ? 8.292 10.352 -10.772 1.00 76.88 94 SER A C 1
ATOM 771 O O . SER A 1 94 ? 7.948 11.530 -10.665 1.00 76.88 94 SER A O 1
ATOM 773 N N . ARG A 1 95 ? 9.576 9.980 -10.685 1.00 77.62 95 ARG A N 1
ATOM 774 C CA . ARG A 1 95 ? 10.671 10.957 -10.513 1.00 77.62 95 ARG A CA 1
ATOM 775 C C . ARG A 1 95 ? 10.978 11.744 -11.785 1.00 77.62 95 ARG A C 1
ATOM 777 O O . ARG A 1 95 ? 11.567 12.822 -11.712 1.00 77.62 95 ARG A O 1
ATOM 784 N N . VAL A 1 96 ? 10.609 11.212 -12.952 1.00 60.31 96 VAL A N 1
ATOM 785 C CA . VAL A 1 96 ? 10.923 11.794 -14.265 1.00 60.31 96 VAL A CA 1
ATOM 786 C C . VAL A 1 96 ? 9.633 12.210 -14.968 1.00 60.31 96 VAL A C 1
ATOM 788 O O . VAL A 1 96 ? 9.218 11.583 -15.931 1.00 60.31 96 VAL A O 1
ATOM 791 N N . GLY A 1 97 ? 9.024 13.301 -14.498 1.00 55.03 97 GLY A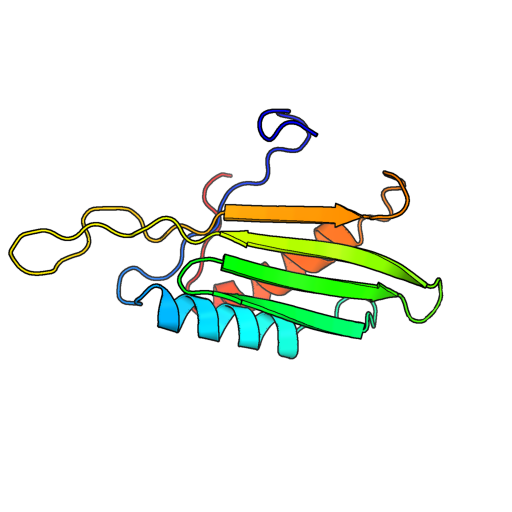 N 1
ATOM 792 C CA . GLY A 1 97 ? 7.924 13.987 -15.183 1.00 55.03 97 GLY A CA 1
ATOM 793 C C . GLY A 1 97 ? 6.622 13.187 -15.353 1.00 55.03 97 GLY A C 1
ATOM 794 O O . GLY A 1 97 ? 6.560 11.967 -15.264 1.00 55.03 97 GLY A O 1
ATOM 795 N N . ASP A 1 98 ? 5.547 13.917 -15.632 1.00 49.09 98 ASP A N 1
ATOM 796 C CA . ASP A 1 98 ? 4.167 13.421 -15.728 1.00 49.09 98 ASP A CA 1
ATOM 797 C C . ASP A 1 98 ? 3.861 12.753 -17.094 1.00 49.09 98 ASP A C 1
ATOM 799 O O . ASP A 1 98 ? 2.782 12.903 -17.670 1.00 49.09 98 ASP A O 1
ATOM 803 N N . SER A 1 99 ? 4.848 12.072 -17.701 1.00 48.88 99 SER A N 1
ATOM 804 C CA . SER A 1 99 ? 4.666 11.392 -18.993 1.00 48.88 99 SER A CA 1
ATOM 805 C C . SER A 1 99 ? 3.994 10.036 -18.787 1.00 48.88 99 SER A C 1
ATOM 807 O O . SER A 1 99 ? 4.623 8.988 -18.639 1.00 48.88 99 SER A O 1
ATOM 809 N N . ASP A 1 100 ? 2.674 10.122 -18.742 1.00 53.62 100 ASP A N 1
ATOM 810 C CA . ASP A 1 100 ? 1.708 9.107 -18.372 1.00 53.62 100 ASP A CA 1
ATOM 811 C C . ASP A 1 100 ? 1.621 7.948 -19.394 1.00 53.62 100 ASP A C 1
ATOM 813 O O . ASP A 1 100 ? 0.824 7.961 -20.331 1.00 53.62 100 ASP A O 1
ATOM 817 N N . PHE A 1 101 ? 2.433 6.902 -19.207 1.00 56.88 101 PHE A N 1
ATOM 818 C CA . PHE A 1 101 ? 2.288 5.614 -19.914 1.00 56.88 101 PHE A CA 1
ATOM 819 C C . PHE A 1 101 ? 1.343 4.634 -19.197 1.00 56.88 101 PHE A C 1
ATOM 821 O O . PHE A 1 101 ? 1.417 3.423 -19.420 1.00 56.88 101 PHE A O 1
ATOM 828 N N . ASP A 1 102 ? 0.469 5.121 -18.306 1.00 70.31 102 ASP A N 1
ATOM 829 C CA . ASP A 1 102 ? -0.465 4.293 -17.526 1.00 70.31 102 ASP A CA 1
ATOM 830 C C . ASP A 1 102 ? 0.233 3.286 -16.576 1.00 70.31 102 ASP A C 1
ATOM 832 O O . ASP A 1 102 ? -0.429 2.484 -15.924 1.00 70.31 102 ASP A O 1
ATOM 836 N N . VAL A 1 103 ? 1.569 3.322 -16.455 1.00 79.06 103 VAL A N 1
ATOM 837 C CA . VAL A 1 103 ? 2.375 2.367 -15.663 1.00 79.06 103 VAL A CA 1
ATOM 838 C C . VAL A 1 103 ? 2.037 2.463 -14.177 1.00 79.06 103 VAL A C 1
ATOM 840 O O . VAL A 1 103 ? 1.739 1.450 -13.542 1.00 79.06 103 VAL A O 1
ATOM 843 N N . ASN A 1 104 ? 1.973 3.683 -13.635 1.00 79.06 104 ASN A N 1
ATOM 844 C CA . ASN A 1 104 ? 1.570 3.917 -12.246 1.00 79.06 104 ASN A CA 1
ATOM 845 C C . ASN A 1 104 ? 0.170 3.344 -11.972 1.00 79.06 104 ASN A C 1
ATOM 847 O O . ASN A 1 104 ? -0.038 2.614 -11.000 1.00 79.06 104 ASN A O 1
ATOM 851 N N . ARG A 1 105 ? -0.789 3.585 -12.876 1.00 81.38 105 ARG A N 1
ATOM 852 C CA . ARG A 1 105 ? -2.157 3.059 -12.758 1.00 81.38 105 ARG A CA 1
ATOM 853 C C . ARG A 1 105 ? -2.203 1.534 -12.865 1.00 81.38 105 ARG A C 1
ATOM 855 O O . ARG A 1 105 ? -2.901 0.901 -12.071 1.00 81.38 105 ARG A O 1
ATOM 862 N N . LYS A 1 106 ? -1.441 0.920 -13.776 1.00 85.56 106 LYS A N 1
ATOM 863 C CA . LYS A 1 106 ? -1.306 -0.544 -13.880 1.00 85.56 106 LYS A CA 1
ATOM 864 C C . LYS A 1 106 ? -0.735 -1.155 -12.607 1.00 85.56 106 LYS A C 1
ATOM 866 O O . LYS A 1 106 ? -1.256 -2.173 -12.154 1.00 85.56 106 LYS A O 1
ATOM 871 N N . ARG A 1 107 ? 0.271 -0.523 -12.001 1.00 88.81 107 ARG A N 1
ATOM 872 C CA . ARG A 1 107 ? 0.891 -0.978 -10.752 1.00 88.81 107 ARG A CA 1
ATOM 873 C C . ARG A 1 107 ? -0.081 -0.945 -9.585 1.00 88.81 107 ARG A C 1
ATOM 875 O O . ARG A 1 107 ? -0.328 -1.974 -8.961 1.00 88.81 107 ARG A O 1
ATOM 882 N N . ILE A 1 108 ? -0.705 0.206 -9.352 1.00 89.06 108 ILE A N 1
ATOM 883 C CA . ILE A 1 108 ? -1.735 0.367 -8.320 1.00 89.06 108 ILE A CA 1
ATOM 884 C C . ILE A 1 108 ? -2.891 -0.614 -8.554 1.00 89.06 108 ILE A C 1
ATOM 886 O O . ILE A 1 108 ? -3.390 -1.230 -7.612 1.00 89.06 108 ILE A O 1
ATOM 890 N N . LYS A 1 109 ? -3.286 -0.845 -9.812 1.00 90.00 109 LYS A N 1
ATOM 891 C CA . LYS A 1 109 ? -4.295 -1.852 -10.158 1.00 90.00 109 LYS A CA 1
ATOM 892 C C . LYS A 1 109 ? -3.834 -3.277 -9.838 1.00 90.00 109 LYS A C 1
ATOM 894 O O . LYS A 1 109 ? -4.647 -4.033 -9.313 1.00 90.00 109 LYS A O 1
ATOM 899 N N . ALA A 1 110 ? -2.592 -3.648 -10.141 1.00 92.12 110 ALA A N 1
ATOM 900 C CA . ALA A 1 110 ? -2.048 -4.976 -9.855 1.00 92.12 110 ALA A CA 1
ATOM 901 C C . ALA A 1 110 ? -2.019 -5.254 -8.346 1.00 92.12 110 ALA A C 1
ATOM 903 O O . ALA A 1 110 ? -2.569 -6.263 -7.906 1.00 92.12 110 ALA A O 1
ATOM 904 N N . LEU A 1 111 ? -1.493 -4.309 -7.559 1.00 93.81 111 LEU A N 1
ATOM 905 C CA . LEU A 1 111 ? -1.501 -4.376 -6.096 1.00 93.81 111 LEU A CA 1
ATOM 906 C C . LEU A 1 111 ? -2.926 -4.510 -5.554 1.00 93.81 111 LEU A C 1
ATOM 908 O O . LEU A 1 111 ? -3.210 -5.399 -4.754 1.00 93.81 111 LEU A O 1
ATOM 912 N N . ARG A 1 112 ? -3.857 -3.685 -6.049 1.00 92.94 112 ARG A N 1
ATOM 913 C CA . ARG A 1 112 ? -5.267 -3.754 -5.649 1.00 92.94 112 ARG A CA 1
ATOM 914 C C . ARG A 1 112 ? -5.883 -5.122 -5.934 1.00 92.94 112 ARG A C 1
ATOM 916 O O . ARG A 1 112 ? -6.608 -5.631 -5.088 1.00 92.94 112 ARG A O 1
ATOM 923 N N . LEU A 1 113 ? -5.636 -5.705 -7.108 1.00 93.38 113 LEU A N 1
ATOM 924 C CA . LEU A 1 113 ? -6.184 -7.017 -7.473 1.00 93.38 113 LEU A CA 1
ATOM 925 C C . LEU A 1 113 ? -5.643 -8.131 -6.571 1.00 93.38 113 LEU A C 1
ATOM 927 O O . LEU A 1 113 ? -6.398 -9.030 -6.208 1.00 93.38 113 LEU A O 1
ATOM 931 N N . GLU A 1 114 ? -4.368 -8.068 -6.188 1.00 95.19 114 GLU A N 1
ATOM 932 C CA . GLU A 1 114 ? -3.784 -9.036 -5.257 1.00 95.19 114 GLU A CA 1
ATOM 933 C C . GLU A 1 114 ? -4.376 -8.885 -3.851 1.00 95.19 114 GLU A C 1
ATOM 935 O O . GLU A 1 114 ? -4.850 -9.850 -3.252 1.00 95.19 114 GLU A O 1
ATOM 940 N N . LEU A 1 115 ? -4.467 -7.651 -3.357 1.00 95.81 115 LEU A N 1
ATOM 941 C CA . LEU A 1 115 ? -5.023 -7.346 -2.040 1.00 95.81 115 LEU A CA 1
ATOM 942 C C . LEU A 1 115 ? -6.529 -7.640 -1.946 1.00 95.81 115 LEU A C 1
ATOM 944 O O . LEU A 1 115 ? -7.020 -8.057 -0.894 1.00 95.81 115 LEU A O 1
ATOM 948 N N . GLN A 1 116 ? -7.279 -7.501 -3.043 1.00 94.62 116 GLN A N 1
ATOM 949 C CA . GLN A 1 116 ? -8.698 -7.871 -3.104 1.00 94.62 116 GLN A CA 1
ATOM 950 C C . GLN A 1 116 ? -8.930 -9.354 -2.796 1.00 94.62 116 GLN A C 1
ATOM 952 O O . GLN A 1 116 ? -9.921 -9.685 -2.143 1.00 94.62 116 GLN A O 1
ATOM 957 N N . LYS A 1 117 ? -8.000 -10.244 -3.171 1.00 95.25 117 LYS A N 1
ATOM 958 C CA . LYS A 1 117 ? -8.065 -11.673 -2.805 1.00 95.25 117 LYS A CA 1
ATOM 959 C C . LYS A 1 117 ? -7.987 -11.884 -1.291 1.00 95.25 117 LYS A C 1
ATOM 961 O O . LYS A 1 117 ? -8.530 -12.856 -0.779 1.00 95.25 117 LYS A O 1
ATOM 966 N N . LYS A 1 118 ? -7.346 -10.953 -0.579 1.00 95.44 118 LYS A N 1
ATOM 967 C CA . LYS A 1 118 ? -7.208 -10.925 0.884 1.00 95.44 118 LYS A CA 1
ATOM 968 C C . LYS A 1 118 ? -8.324 -10.115 1.568 1.00 95.44 118 LYS A C 1
ATOM 970 O O . LYS A 1 118 ? -8.281 -9.897 2.773 1.00 95.44 118 LYS A O 1
ATOM 975 N N . GLY A 1 119 ? -9.336 -9.669 0.818 1.00 95.25 119 GLY A N 1
ATOM 976 C CA . GLY A 1 119 ? -10.508 -8.963 1.344 1.00 95.25 119 GLY A CA 1
ATOM 977 C C . GLY A 1 119 ? -10.381 -7.439 1.402 1.00 95.25 119 GLY A C 1
ATOM 978 O O . GLY A 1 119 ? -11.273 -6.783 1.947 1.00 95.25 119 GLY A O 1
ATOM 979 N N . TRP A 1 120 ? -9.318 -6.864 0.833 1.00 96.25 120 TRP A N 1
ATOM 980 C CA . TRP A 1 120 ? -9.178 -5.413 0.715 1.00 96.25 120 TRP A CA 1
ATOM 981 C C . TRP A 1 120 ? -10.169 -4.842 -0.299 1.00 96.25 120 TRP A C 1
ATOM 983 O O . TRP A 1 120 ? -10.625 -5.525 -1.218 1.00 96.25 120 TRP A O 1
ATOM 993 N N . ARG A 1 121 ? -10.516 -3.566 -0.139 1.00 93.75 121 ARG A N 1
ATOM 994 C CA . ARG A 1 121 ? -11.489 -2.858 -0.985 1.00 93.75 121 ARG A CA 1
ATOM 995 C C . ARG A 1 121 ? -11.001 -1.446 -1.273 1.00 93.75 121 ARG A C 1
ATOM 997 O O . ARG A 1 121 ? -10.242 -0.894 -0.494 1.00 93.75 121 ARG A O 1
ATOM 1004 N N . SER A 1 122 ? -11.449 -0.858 -2.374 1.00 87.75 122 SER A N 1
ATOM 1005 C CA . SER A 1 122 ? -11.250 0.569 -2.647 1.00 87.75 122 SER A CA 1
ATOM 1006 C C . SER A 1 122 ? -12.500 1.320 -2.195 1.00 87.75 122 SER A C 1
ATOM 1008 O O . SER A 1 122 ? -13.611 0.850 -2.449 1.00 87.75 122 SER A O 1
ATOM 1010 N N . VAL A 1 123 ? -12.328 2.431 -1.479 1.00 78.69 123 VAL A N 1
ATOM 1011 C CA . VAL A 1 123 ? -13.439 3.295 -1.059 1.00 78.69 123 VAL A CA 1
ATOM 1012 C C . VAL A 1 123 ? -13.690 4.341 -2.135 1.00 78.69 123 VAL A C 1
ATOM 1014 O O . VAL A 1 123 ? -12.863 5.216 -2.340 1.00 78.69 123 VAL A O 1
ATOM 1017 N N . GLY A 1 124 ? -14.837 4.249 -2.807 1.00 60.94 124 GLY A N 1
ATOM 1018 C CA . GLY A 1 124 ? -15.233 5.184 -3.860 1.00 60.94 124 GLY A CA 1
ATOM 1019 C C . GLY A 1 124 ? -15.169 4.565 -5.253 1.00 60.94 124 GLY A C 1
ATOM 1020 O O . GLY A 1 124 ? -14.115 4.518 -5.881 1.00 60.94 124 GLY A O 1
ATOM 1021 N N . PHE A 1 125 ? -16.332 4.113 -5.716 1.00 41.38 125 PHE A N 1
ATOM 1022 C CA . PHE A 1 125 ? -16.791 4.270 -7.093 1.00 41.38 125 PHE A CA 1
ATOM 1023 C C . PHE A 1 125 ? -18.207 4.83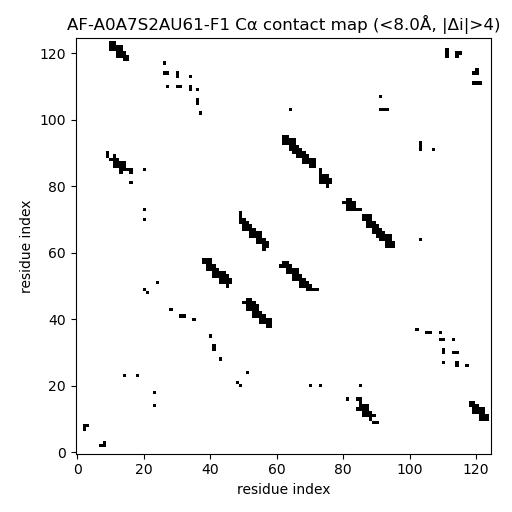1 -7.023 1.00 41.38 125 PHE A C 1
ATOM 1025 O O . PHE A 1 125 ? -18.954 4.371 -6.125 1.00 41.38 125 PHE A O 1
#

Foldseek 3Di:
DDCPDPVQDDFWKAADQPDDLVVVVVLLVVLQVVDQPPNWDKDFPDDDSFKTWMWTADPVPRKIKIKMKGFPDFDADPVRRTPDTRIIDMDIGTPPDPPPPCRSVRSVVSSQVSSVVNVMDGDDD

Radius of gyration: 15.09 Å; Cα contacts (8 Å, |Δi|>4): 193; chains: 1; bounding box: 33×31×46 Å

Nearest PDB structures (foldseek):
  6y2r-assembly1_B  TM=4.471E-01  e=7.003E-02  Escherichia coli K-12
  2r5x-assembly1_A  TM=4.514E-01  e=7.448E-02  Geobacillus kaustophilus HTA426
  4i8o-assembly1_A  TM=4.602E-01  e=1.078E-01  Escherichia coli K-12
  2r5x-assembly2_B  TM=3.599E-01  e=3.557E-02  Geobacillus kaustophilus HTA426
  2r55-assembly2_B  TM=3.305E-01  e=1.522E+00  Homo sapiens

Organism: NCBI:txid41880